Protein AF-A0A4Q3CJW5-F1 (afdb_monomer)

Solvent-accessible surface area (backbone atoms only — not comparable to full-atom values): 6017 Å² total; per-residue (Å²): 133,87,80,79,48,73,64,61,51,43,52,53,47,19,59,64,30,84,32,72,41,41,69,55,44,47,54,50,40,50,73,72,65,49,76,63,52,67,67,72,58,63,44,68,66,59,41,49,54,39,25,53,39,6,46,30,41,62,69,72,48,97,68,81,88,74,87,80,73,86,75,82,78,83,86,79,91,76,88,82,76,91,80,79,84,88,84,83,84,84,88,133

Foldseek 3Di:
DDDDALLNQLLVVLLQLPDQFSVVSLVVCVVVVHPCSCVVVVDPVSRVVSNVSSVCNNVPHPDDDDPPPPDDDDDDPDDDDDDDDDDDDDDD

Sequence (92 aa):
MTSKTVLERAFELARSGQFSRWNEVAKRLSREGYMGVTSHFSGVHLRRQINELCLAAQTGEPGGNIPLEEAEPHSANDTATDPGDCAQPRSG

pLDDT: mean 75.67, std 17.67, range [40.78, 93.62]

Structure (mmCIF, N/CA/C/O backbone):
data_AF-A0A4Q3CJW5-F1
#
_entry.id   AF-A0A4Q3CJW5-F1
#
loop_
_atom_site.group_PDB
_atom_site.id
_atom_site.type_symbol
_atom_site.label_atom_id
_atom_site.label_alt_id
_atom_site.label_comp_id
_atom_site.label_asym_id
_atom_site.label_entity_id
_atom_site.label_seq_id
_atom_site.pdbx_PDB_ins_code
_atom_site.Cartn_x
_atom_site.Cartn_y
_atom_site.Cartn_z
_atom_site.occupancy
_atom_site.B_iso_or_equiv
_atom_site.auth_seq_id
_atom_site.auth_comp_id
_atom_site.auth_asym_id
_atom_site.auth_atom_id
_atom_site.pdbx_PDB_model_num
ATOM 1 N N . MET A 1 1 ? -11.880 -10.771 -18.123 1.00 40.78 1 MET A N 1
ATOM 2 C CA . MET A 1 1 ? -11.581 -10.987 -16.690 1.00 40.78 1 MET A CA 1
ATOM 3 C C . MET A 1 1 ? -10.294 -10.239 -16.394 1.00 40.78 1 MET A C 1
ATOM 5 O O . MET A 1 1 ? -9.273 -10.606 -16.957 1.00 40.78 1 MET A O 1
ATOM 9 N N . THR A 1 2 ? -10.338 -9.136 -15.648 1.00 50.50 2 THR A N 1
ATOM 10 C CA . THR A 1 2 ? -9.140 -8.339 -15.348 1.00 50.50 2 THR A CA 1
ATOM 11 C C . THR A 1 2 ? -8.351 -9.019 -14.230 1.00 50.50 2 THR A C 1
ATOM 13 O O . THR A 1 2 ? -8.751 -9.020 -13.068 1.00 50.50 2 THR A O 1
ATOM 16 N N . SER A 1 3 ? -7.248 -9.673 -14.593 1.00 68.88 3 SER A N 1
ATOM 17 C CA . SER A 1 3 ? -6.289 -10.219 -13.633 1.00 68.88 3 SER A CA 1
ATOM 18 C C . SER A 1 3 ? -5.615 -9.060 -12.899 1.00 68.88 3 SER A C 1
ATOM 20 O O . SER A 1 3 ? -4.809 -8.353 -13.498 1.00 68.88 3 SER A O 1
ATOM 22 N N . LYS A 1 4 ? -5.958 -8.843 -11.623 1.00 75.75 4 LYS A N 1
ATOM 23 C CA . LYS A 1 4 ? -5.343 -7.789 -10.802 1.00 75.75 4 LYS A CA 1
ATOM 24 C C . LYS A 1 4 ? -3.851 -8.054 -10.615 1.00 75.75 4 LYS A C 1
ATOM 26 O O . LYS A 1 4 ? -3.446 -9.176 -10.304 1.00 75.75 4 LYS A O 1
ATOM 31 N N . THR A 1 5 ? -3.038 -7.019 -10.770 1.00 88.75 5 THR A N 1
ATOM 32 C CA . THR A 1 5 ? -1.598 -7.081 -10.519 1.00 88.75 5 THR A CA 1
ATOM 33 C C . THR A 1 5 ? -1.288 -7.072 -9.018 1.00 88.75 5 THR A C 1
ATOM 35 O O . THR A 1 5 ? -2.094 -6.655 -8.183 1.00 88.75 5 THR A O 1
ATOM 38 N N . VAL A 1 6 ? -0.070 -7.500 -8.664 1.00 90.44 6 VAL A N 1
ATOM 39 C CA . VAL A 1 6 ? 0.447 -7.470 -7.281 1.00 90.44 6 VAL A CA 1
ATOM 40 C C . VAL A 1 6 ? 0.361 -6.064 -6.679 1.00 90.44 6 VAL A C 1
ATOM 42 O O . VAL A 1 6 ? 0.048 -5.913 -5.500 1.00 90.44 6 VAL A O 1
ATOM 45 N N . LEU A 1 7 ? 0.639 -5.038 -7.489 1.00 89.25 7 LEU A N 1
ATOM 46 C CA . LEU A 1 7 ? 0.654 -3.643 -7.056 1.00 89.25 7 LEU A CA 1
ATOM 47 C C . LEU A 1 7 ? -0.756 -3.129 -6.785 1.00 89.25 7 LEU A C 1
ATOM 49 O O . LEU A 1 7 ? -1.004 -2.611 -5.702 1.00 89.25 7 LEU A O 1
ATOM 53 N N . GLU A 1 8 ? -1.693 -3.329 -7.713 1.00 90.12 8 GLU A N 1
ATOM 54 C CA . GLU A 1 8 ? -3.096 -2.942 -7.511 1.00 90.12 8 GLU A CA 1
ATOM 55 C C . GLU A 1 8 ? -3.656 -3.572 -6.236 1.00 90.12 8 GLU A C 1
ATOM 57 O O . GLU A 1 8 ? -4.243 -2.890 -5.394 1.00 90.12 8 GLU A O 1
ATOM 62 N N . ARG A 1 9 ? -3.379 -4.865 -6.032 1.00 92.44 9 ARG A N 1
ATOM 63 C CA . ARG A 1 9 ? -3.809 -5.556 -4.822 1.00 92.44 9 ARG A CA 1
ATOM 64 C C . ARG A 1 9 ? -3.128 -5.020 -3.561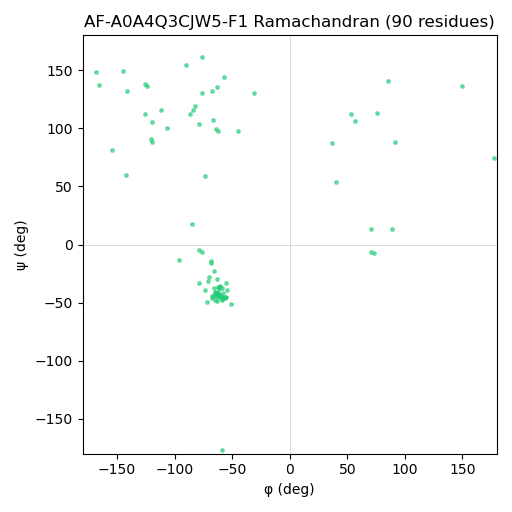 1.00 92.44 9 ARG A C 1
ATOM 66 O O . ARG A 1 9 ? -3.780 -4.912 -2.525 1.00 92.44 9 ARG A O 1
ATOM 73 N N . ALA A 1 10 ? -1.850 -4.648 -3.627 1.00 91.69 10 ALA A N 1
ATOM 74 C CA . ALA A 1 10 ? -1.155 -4.008 -2.511 1.00 91.69 10 ALA A CA 1
ATOM 75 C C . ALA A 1 10 ? -1.825 -2.690 -2.099 1.00 91.69 10 ALA A C 1
ATOM 77 O O . ALA A 1 10 ? -2.029 -2.453 -0.908 1.00 91.69 10 ALA A O 1
ATOM 78 N N . PHE A 1 11 ? -2.196 -1.859 -3.076 1.00 91.38 11 PHE A N 1
ATOM 79 C CA . PHE A 1 11 ? -2.878 -0.590 -2.837 1.00 91.38 11 PHE A CA 1
ATOM 80 C C . PHE A 1 11 ? -4.272 -0.785 -2.234 1.00 91.38 11 PHE A C 1
ATOM 82 O O . PHE A 1 11 ? -4.630 -0.072 -1.298 1.00 91.38 11 PHE A O 1
ATOM 89 N N . GLU A 1 12 ? -5.035 -1.777 -2.701 1.00 91.62 12 GLU A N 1
ATOM 90 C CA . GLU A 1 12 ? -6.323 -2.142 -2.093 1.00 91.62 12 GLU A CA 1
ATOM 91 C C . GLU A 1 12 ? -6.172 -2.533 -0.619 1.00 91.62 12 GLU A C 1
ATOM 93 O O . GLU A 1 12 ? -6.918 -2.057 0.238 1.00 91.62 12 GLU A O 1
ATOM 98 N N . LEU A 1 13 ? -5.188 -3.382 -0.310 1.00 91.44 13 LEU A N 1
ATOM 99 C CA . LEU A 1 13 ? -4.933 -3.822 1.060 1.00 91.44 13 LEU A CA 1
ATOM 100 C C . LEU A 1 13 ? -4.502 -2.649 1.948 1.00 91.44 13 LEU A C 1
ATOM 102 O O . LEU A 1 13 ? -4.996 -2.537 3.069 1.00 91.44 13 LEU A O 1
ATOM 106 N N . ALA A 1 14 ? -3.651 -1.752 1.447 1.00 91.75 14 ALA A N 1
ATOM 107 C CA . ALA A 1 14 ? -3.225 -0.561 2.180 1.00 91.75 14 ALA A CA 1
ATOM 108 C C . ALA A 1 14 ? -4.403 0.378 2.494 1.00 91.75 14 ALA A C 1
ATOM 110 O O . ALA A 1 14 ? -4.566 0.796 3.637 1.00 91.75 14 ALA A O 1
ATOM 111 N N . ARG A 1 15 ? -5.280 0.631 1.511 1.00 88.44 15 ARG A N 1
ATOM 112 C CA . ARG A 1 15 ? -6.489 1.459 1.679 1.00 88.44 15 ARG A CA 1
ATOM 113 C C . ARG A 1 15 ? -7.518 0.856 2.630 1.00 88.44 15 ARG A C 1
ATOM 115 O O . ARG A 1 15 ? -8.326 1.588 3.182 1.00 88.44 15 ARG A O 1
ATOM 122 N N . SER A 1 16 ? -7.498 -0.461 2.835 1.00 88.56 16 SER A N 1
ATOM 123 C CA . SER A 1 16 ? -8.435 -1.112 3.756 1.00 88.56 16 SER A CA 1
ATOM 124 C C . SER A 1 16 ? -8.200 -0.757 5.229 1.00 88.56 16 SER A C 1
ATOM 126 O O . SER A 1 16 ? -9.038 -1.085 6.062 1.00 88.56 16 SER A O 1
ATOM 128 N N . GLY A 1 17 ? -7.049 -0.163 5.574 1.00 86.88 17 GLY A N 1
ATOM 129 C CA . GLY A 1 17 ? -6.688 0.181 6.954 1.00 86.88 17 GLY A CA 1
ATOM 130 C C . GLY A 1 17 ? -6.378 -1.021 7.855 1.00 86.88 17 GLY A C 1
ATOM 131 O O . GLY A 1 17 ? -5.890 -0.839 8.966 1.00 86.88 17 GLY A O 1
ATOM 132 N N . GLN A 1 18 ? -6.575 -2.254 7.372 1.00 88.25 18 GLN A N 1
ATOM 133 C CA . GLN A 1 18 ? -6.340 -3.493 8.127 1.00 88.25 18 GLN A CA 1
ATOM 134 C C . GLN A 1 18 ? -4.859 -3.774 8.418 1.00 88.25 18 GLN A C 1
ATOM 136 O O . GLN A 1 18 ? -4.550 -4.618 9.255 1.00 88.25 18 GLN A O 1
ATOM 141 N N . PHE A 1 19 ? -3.945 -3.103 7.717 1.00 91.25 19 PHE A N 1
ATOM 142 C CA . PHE A 1 19 ? -2.502 -3.302 7.835 1.00 91.25 19 PHE A CA 1
ATOM 143 C C . PHE A 1 19 ? -1.833 -1.970 8.135 1.00 91.25 19 PHE A C 1
ATOM 145 O O . PHE A 1 19 ? -2.175 -0.975 7.504 1.00 91.25 19 PHE A O 1
ATOM 152 N N . SER A 1 20 ? -0.850 -1.954 9.039 1.00 86.94 20 SER A N 1
ATOM 153 C CA . SER A 1 20 ? -0.098 -0.729 9.368 1.00 86.94 20 SER A CA 1
ATOM 154 C C . SER A 1 20 ? 1.216 -0.601 8.593 1.00 86.94 20 SER A C 1
ATOM 156 O O . SER A 1 20 ? 1.862 0.444 8.653 1.00 86.94 20 SER A O 1
ATOM 158 N N . ARG A 1 21 ? 1.683 -1.674 7.932 1.00 91.44 21 ARG A N 1
ATOM 159 C CA . ARG A 1 21 ? 3.007 -1.718 7.288 1.00 91.44 21 ARG A CA 1
ATOM 160 C C . ARG A 1 21 ? 3.022 -2.536 5.998 1.00 91.44 21 ARG A C 1
ATOM 162 O O . ARG A 1 21 ? 2.386 -3.584 5.906 1.00 91.44 21 ARG A O 1
ATOM 169 N N . TRP A 1 22 ? 3.890 -2.148 5.061 1.00 92.25 22 TRP A N 1
ATOM 170 C CA . TRP A 1 22 ? 4.112 -2.842 3.785 1.00 92.25 22 TRP A CA 1
ATOM 171 C C . TRP A 1 22 ? 4.477 -4.324 3.943 1.00 92.25 22 TRP A C 1
ATOM 173 O O . TRP A 1 22 ? 4.096 -5.138 3.108 1.00 92.25 22 TRP A O 1
ATOM 183 N N . ASN A 1 23 ? 5.191 -4.697 5.013 1.00 92.62 23 ASN A N 1
ATOM 184 C CA . ASN A 1 23 ? 5.555 -6.092 5.280 1.00 92.62 23 ASN A CA 1
ATOM 185 C C . ASN A 1 23 ? 4.321 -6.980 5.492 1.00 92.62 23 ASN A C 1
ATOM 187 O O . ASN A 1 23 ? 4.308 -8.134 5.066 1.00 92.62 23 ASN A O 1
ATOM 191 N N . GLU A 1 24 ? 3.276 -6.456 6.136 1.00 92.31 24 GLU A N 1
ATOM 192 C CA . GLU A 1 24 ? 2.044 -7.213 6.353 1.00 92.31 24 GLU A CA 1
ATOM 193 C C . GLU A 1 24 ? 1.245 -7.357 5.062 1.00 92.31 24 GLU A C 1
ATOM 195 O O . GLU A 1 24 ? 0.759 -8.447 4.758 1.00 92.31 24 GLU A O 1
ATOM 200 N N . VAL A 1 25 ? 1.208 -6.291 4.260 1.00 93.12 25 VAL A N 1
ATOM 201 C CA . VAL A 1 25 ? 0.630 -6.311 2.913 1.00 93.12 25 VAL A CA 1
ATOM 202 C C . VAL A 1 25 ? 1.342 -7.351 2.044 1.00 93.12 25 VAL A C 1
ATOM 204 O O . VAL A 1 25 ? 0.692 -8.209 1.453 1.00 93.12 25 VAL A O 1
ATOM 207 N N . ALA A 1 26 ? 2.677 -7.360 2.034 1.00 92.12 26 ALA A N 1
ATOM 208 C CA . ALA A 1 26 ? 3.468 -8.346 1.302 1.00 92.12 26 ALA A CA 1
ATOM 209 C C . ALA A 1 26 ? 3.171 -9.781 1.770 1.00 92.12 26 ALA A C 1
ATOM 211 O O . ALA A 1 26 ? 2.922 -10.666 0.953 1.00 92.12 26 ALA A O 1
ATOM 212 N N . LYS A 1 27 ? 3.105 -10.008 3.087 1.00 92.62 27 LYS A N 1
ATOM 213 C CA . LYS A 1 27 ? 2.753 -11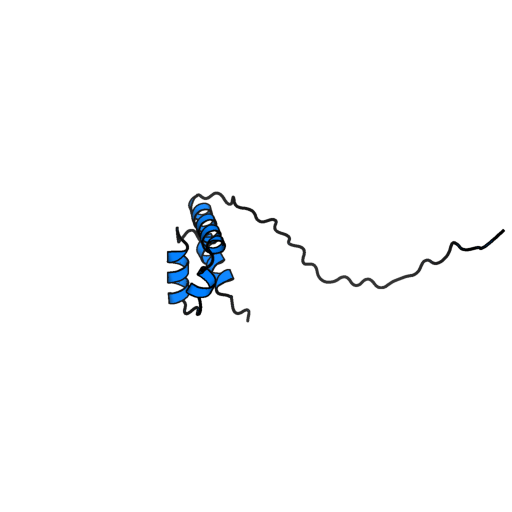.314 3.662 1.00 92.62 27 LYS A CA 1
ATOM 214 C C . LYS A 1 27 ? 1.343 -11.753 3.264 1.00 92.62 27 LYS A C 1
ATOM 216 O O . LYS A 1 27 ? 1.123 -12.936 3.000 1.00 92.62 27 LYS A O 1
ATOM 221 N N . ARG A 1 28 ? 0.386 -10.822 3.206 1.00 93.62 28 ARG A N 1
ATOM 222 C CA . ARG A 1 28 ? -0.981 -11.094 2.753 1.00 93.62 28 ARG A CA 1
ATOM 223 C C . ARG A 1 28 ? -1.014 -11.468 1.274 1.00 93.62 28 ARG A C 1
ATOM 225 O O . ARG A 1 28 ? -1.654 -12.461 0.948 1.00 93.62 28 ARG A O 1
ATOM 232 N N . LEU A 1 29 ? -0.282 -10.755 0.418 1.00 92.06 29 LEU A N 1
ATOM 233 C CA . LEU A 1 29 ? -0.173 -11.048 -1.016 1.00 92.06 29 LEU A CA 1
ATOM 234 C C . LEU A 1 29 ? 0.464 -12.416 -1.274 1.00 92.06 29 LEU A C 1
ATOM 236 O O . LEU A 1 29 ? -0.061 -13.199 -2.060 1.00 92.06 29 LEU A O 1
ATOM 240 N N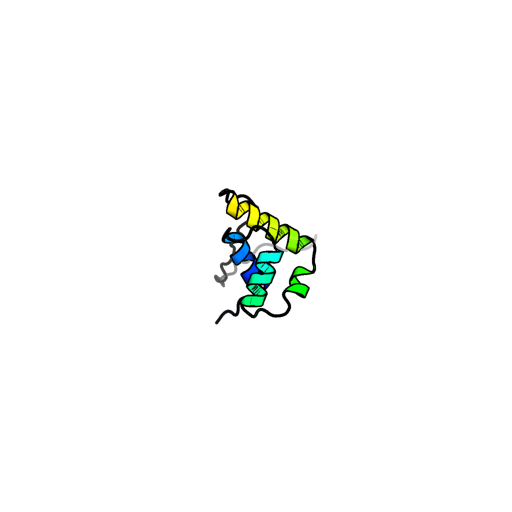 . SER A 1 30 ? 1.535 -12.761 -0.557 1.00 91.25 30 SER A N 1
ATOM 241 C CA . SER A 1 30 ? 2.132 -14.097 -0.662 1.00 91.25 30 SER A CA 1
ATOM 242 C C . SER A 1 30 ? 1.153 -15.199 -0.243 1.00 91.25 30 SER A C 1
ATOM 244 O O . SER A 1 30 ? 1.120 -16.253 -0.868 1.00 91.25 30 SER A O 1
ATOM 246 N N . ARG A 1 31 ? 0.311 -14.955 0.772 1.00 91.50 31 ARG A N 1
ATOM 247 C CA . ARG A 1 31 ? -0.765 -15.884 1.174 1.00 91.50 31 ARG A CA 1
ATOM 248 C C . ARG A 1 31 ? -1.907 -15.970 0.161 1.00 91.50 31 ARG A C 1
ATOM 250 O O . ARG A 1 31 ? -2.567 -16.998 0.103 1.00 91.50 31 ARG A O 1
ATOM 257 N N . GLU A 1 32 ? -2.156 -14.910 -0.606 1.00 89.31 32 GLU A N 1
ATOM 258 C CA . GLU A 1 32 ? -3.116 -14.918 -1.722 1.00 89.31 32 GLU A CA 1
ATOM 259 C C . GLU A 1 32 ? -2.563 -15.628 -2.969 1.00 89.31 32 GLU A C 1
ATOM 261 O O . GLU A 1 32 ? -3.311 -15.848 -3.914 1.00 89.31 32 GLU A O 1
ATOM 266 N N . GLY A 1 33 ? -1.284 -16.023 -2.971 1.00 89.75 33 GLY A N 1
ATOM 267 C CA . GLY A 1 33 ? -0.656 -16.730 -4.090 1.00 89.75 33 GLY A CA 1
ATOM 268 C C . GLY A 1 33 ? -0.046 -15.810 -5.147 1.00 89.75 33 GLY A C 1
ATOM 269 O O . GLY A 1 33 ? 0.305 -16.275 -6.230 1.00 89.75 33 GLY A O 1
ATOM 270 N N . TYR A 1 34 ? 0.113 -14.515 -4.853 1.00 90.12 34 TYR A N 1
ATOM 271 C CA . TYR A 1 34 ? 0.834 -13.613 -5.748 1.00 90.12 34 TYR A CA 1
ATOM 272 C C . TYR A 1 34 ? 2.321 -13.974 -5.791 1.00 90.12 34 TYR A C 1
ATOM 274 O O . TYR A 1 34 ? 2.981 -14.123 -4.760 1.00 90.12 34 TYR A O 1
ATOM 282 N N . MET A 1 35 ? 2.856 -14.064 -7.006 1.00 85.88 35 MET A N 1
ATOM 283 C CA . MET A 1 35 ? 4.272 -14.313 -7.260 1.00 85.88 35 MET A CA 1
ATOM 284 C C . MET A 1 35 ? 5.052 -13.000 -7.361 1.00 85.88 35 MET A C 1
ATOM 286 O O . MET A 1 35 ? 4.500 -11.954 -7.689 1.00 85.88 35 MET A O 1
ATOM 290 N N . GLY A 1 36 ? 6.355 -13.043 -7.071 1.00 84.38 36 GLY A N 1
ATOM 291 C CA . GLY A 1 36 ? 7.239 -11.886 -7.262 1.00 84.38 36 GLY A CA 1
ATOM 292 C C . GLY A 1 36 ? 7.021 -10.727 -6.284 1.00 84.38 36 GLY A C 1
ATOM 293 O O . GLY A 1 36 ? 7.570 -9.649 -6.501 1.00 84.38 36 GLY A O 1
ATOM 294 N N . VAL A 1 37 ? 6.268 -10.931 -5.194 1.00 87.88 37 VAL A N 1
ATOM 295 C CA . VAL A 1 37 ? 5.973 -9.889 -4.191 1.00 87.88 37 VAL A CA 1
ATOM 296 C C . VAL A 1 37 ? 7.259 -9.208 -3.716 1.00 87.88 37 VAL A C 1
ATOM 298 O O . VAL A 1 37 ? 7.387 -7.995 -3.803 1.00 87.88 37 VAL A O 1
ATOM 301 N N . THR A 1 38 ? 8.272 -9.961 -3.301 1.00 84.56 38 THR A N 1
ATOM 302 C CA . THR A 1 38 ? 9.553 -9.397 -2.846 1.00 84.56 38 THR A CA 1
ATOM 303 C C . THR A 1 38 ? 10.281 -8.571 -3.908 1.00 84.56 38 THR A C 1
ATOM 305 O O . THR A 1 38 ? 10.874 -7.553 -3.555 1.00 84.56 38 THR A O 1
ATOM 308 N N . SER A 1 39 ? 10.206 -8.948 -5.190 1.00 87.38 39 SER A N 1
ATOM 309 C CA . SER A 1 39 ? 10.786 -8.158 -6.288 1.00 87.38 39 SER A CA 1
ATOM 310 C C . SER A 1 39 ? 10.050 -6.838 -6.485 1.00 87.38 39 SER A C 1
ATOM 312 O O . SER A 1 39 ? 10.696 -5.796 -6.589 1.00 87.38 39 SER A O 1
ATOM 314 N N . HIS A 1 40 ? 8.714 -6.851 -6.468 1.00 84.50 40 HIS A N 1
ATOM 315 C CA . HIS A 1 40 ? 7.914 -5.626 -6.562 1.00 84.50 40 HIS A CA 1
ATOM 316 C C . HIS A 1 40 ? 8.164 -4.699 -5.368 1.00 84.50 40 HIS A C 1
ATOM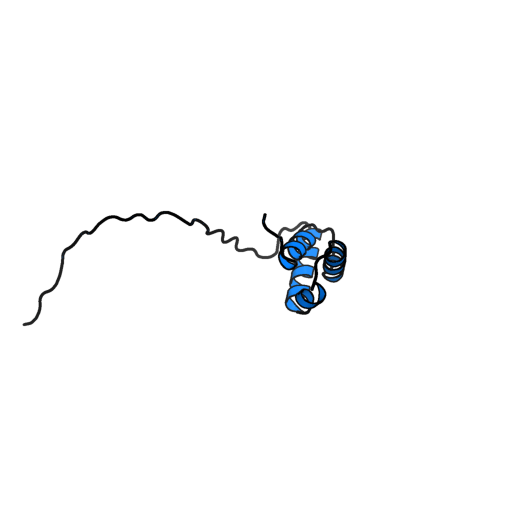 318 O O . HIS A 1 40 ? 8.361 -3.500 -5.538 1.00 84.50 40 HIS A O 1
ATOM 324 N N . PHE A 1 41 ? 8.263 -5.262 -4.162 1.00 86.69 41 PHE A N 1
ATOM 325 C CA . PHE A 1 41 ? 8.554 -4.537 -2.926 1.00 86.69 41 PHE A CA 1
ATOM 326 C C . PHE A 1 41 ? 10.055 -4.324 -2.681 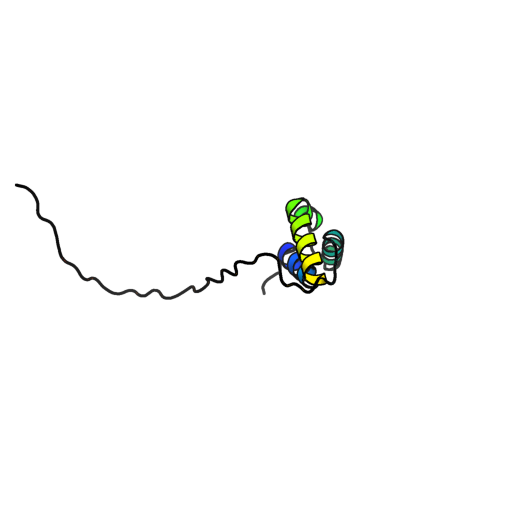1.00 86.69 41 PHE A C 1
ATOM 328 O O . PHE A 1 41 ? 10.446 -4.044 -1.551 1.00 86.69 41 PHE A O 1
ATOM 335 N N . SER A 1 42 ? 10.930 -4.449 -3.678 1.00 85.62 42 SER A N 1
ATOM 336 C CA . SER A 1 42 ? 12.368 -4.188 -3.497 1.00 85.62 42 SER A CA 1
ATOM 337 C C . SER A 1 42 ? 12.674 -2.692 -3.316 1.00 85.62 42 SER A C 1
ATOM 339 O O . SER A 1 42 ? 13.576 -2.334 -2.557 1.00 85.62 42 SER A O 1
ATOM 341 N N . GLY A 1 43 ? 11.880 -1.813 -3.934 1.00 87.75 43 GLY A N 1
ATOM 342 C CA . GLY A 1 43 ? 12.073 -0.364 -3.894 1.00 87.75 43 GLY A CA 1
ATOM 343 C C . GLY A 1 43 ? 11.649 0.291 -2.575 1.00 87.75 43 GLY A C 1
ATOM 344 O O . GLY A 1 43 ? 10.518 0.130 -2.114 1.00 87.75 43 GLY A O 1
ATOM 345 N N . VAL A 1 44 ? 12.533 1.114 -1.998 1.00 88.62 44 VAL A N 1
ATOM 346 C CA . VAL A 1 44 ? 12.255 1.921 -0.790 1.00 88.62 44 VAL A CA 1
ATOM 347 C C . VAL A 1 44 ? 11.072 2.872 -0.988 1.00 88.62 44 VAL A C 1
ATOM 349 O O . VAL A 1 44 ? 10.274 3.044 -0.070 1.00 88.62 44 VAL A O 1
ATOM 352 N N . HIS A 1 45 ? 10.925 3.450 -2.184 1.00 88.31 45 HIS A N 1
ATOM 353 C CA . HIS A 1 45 ? 9.836 4.378 -2.489 1.00 88.31 45 HIS A CA 1
ATOM 354 C C . HIS A 1 45 ? 8.459 3.707 -2.386 1.00 88.31 45 HIS A C 1
ATOM 356 O O . HIS A 1 45 ? 7.595 4.195 -1.662 1.00 88.31 45 HIS A O 1
ATOM 362 N N . LEU A 1 46 ? 8.287 2.534 -3.010 1.00 89.06 46 LEU A N 1
ATOM 363 C CA . LEU A 1 46 ? 7.024 1.791 -2.959 1.00 89.06 46 LEU A CA 1
ATOM 364 C C . LEU A 1 46 ? 6.670 1.375 -1.526 1.00 89.06 46 LEU A C 1
ATOM 366 O O . LEU A 1 46 ? 5.526 1.510 -1.097 1.00 89.06 46 LEU A O 1
ATOM 370 N N . ARG A 1 47 ? 7.660 0.910 -0.753 1.00 92.25 47 ARG A N 1
ATOM 371 C CA . ARG A 1 47 ? 7.466 0.579 0.669 1.00 92.25 47 ARG A CA 1
ATOM 372 C C . ARG A 1 47 ? 6.970 1.782 1.467 1.00 92.25 47 ARG A C 1
ATOM 374 O O . ARG A 1 47 ? 6.099 1.620 2.320 1.00 92.25 47 ARG A O 1
ATOM 381 N N . ARG A 1 48 ? 7.528 2.969 1.201 1.00 91.56 48 ARG A N 1
ATOM 382 C CA . ARG A 1 48 ? 7.124 4.215 1.858 1.00 91.56 48 ARG A CA 1
ATOM 383 C C . ARG A 1 48 ? 5.685 4.579 1.500 1.00 91.56 48 ARG A C 1
ATOM 385 O O . ARG A 1 48 ? 4.893 4.780 2.408 1.00 91.56 48 ARG A O 1
ATOM 392 N N . GLN A 1 49 ? 5.335 4.537 0.217 1.00 91.44 49 GLN A N 1
ATOM 393 C CA . GLN A 1 49 ? 3.988 4.852 -0.265 1.00 91.44 49 GLN A CA 1
ATOM 394 C C . GLN A 1 49 ? 2.917 3.921 0.326 1.00 91.44 49 GLN A C 1
ATOM 396 O O . GLN A 1 49 ? 1.870 4.378 0.773 1.00 91.44 49 GLN A O 1
ATOM 401 N N . ILE A 1 50 ? 3.184 2.612 0.393 1.00 92.94 50 ILE A N 1
ATOM 402 C CA . ILE A 1 50 ? 2.257 1.656 1.020 1.00 92.94 50 ILE A CA 1
ATOM 403 C C . ILE A 1 50 ? 2.104 1.931 2.520 1.00 92.94 50 ILE A C 1
ATOM 405 O O . ILE A 1 50 ? 0.988 1.897 3.027 1.00 92.94 50 ILE A O 1
ATOM 409 N N . ASN A 1 51 ? 3.196 2.231 3.231 1.00 92.75 51 ASN A N 1
ATOM 410 C CA . ASN A 1 51 ? 3.121 2.605 4.646 1.00 92.75 51 ASN A CA 1
ATOM 411 C C . ASN A 1 51 ? 2.309 3.890 4.863 1.00 92.75 51 ASN A C 1
ATOM 413 O O . ASN A 1 51 ? 1.492 3.933 5.775 1.00 92.75 51 ASN A O 1
ATOM 417 N N . GLU A 1 52 ? 2.530 4.920 4.045 1.00 91.00 52 GLU A N 1
ATOM 418 C CA . GLU A 1 52 ? 1.791 6.186 4.117 1.00 91.00 52 GLU A CA 1
ATOM 419 C C . GLU A 1 52 ? 0.286 5.944 3.928 1.00 91.00 52 GLU A C 1
ATOM 421 O O . GLU A 1 52 ? -0.514 6.409 4.736 1.00 91.00 52 GLU A O 1
ATOM 426 N N . LEU A 1 53 ? -0.098 5.124 2.944 1.00 90.44 53 LEU A N 1
ATOM 427 C CA . LEU A 1 53 ? -1.497 4.753 2.706 1.00 90.44 53 LEU A CA 1
ATOM 428 C C . LEU A 1 53 ? -2.113 3.941 3.851 1.00 90.44 53 LEU A C 1
ATOM 430 O O . LEU A 1 53 ? -3.244 4.209 4.248 1.00 90.44 53 LEU A O 1
ATOM 434 N N . CYS A 1 54 ? -1.374 2.969 4.391 1.00 91.81 54 CYS A N 1
ATOM 435 C CA . CYS A 1 54 ? -1.786 2.196 5.563 1.00 91.81 54 CYS A CA 1
ATOM 436 C C . CYS A 1 54 ? -2.095 3.106 6.760 1.00 91.81 54 CYS A C 1
ATOM 438 O O . CYS A 1 54 ? -3.112 2.935 7.429 1.00 91.81 54 CYS A O 1
ATOM 440 N N . LEU A 1 55 ? -1.211 4.072 7.024 1.00 89.75 55 LEU A N 1
ATOM 441 C CA . LEU A 1 55 ? -1.363 5.015 8.128 1.00 89.75 55 LEU A CA 1
ATOM 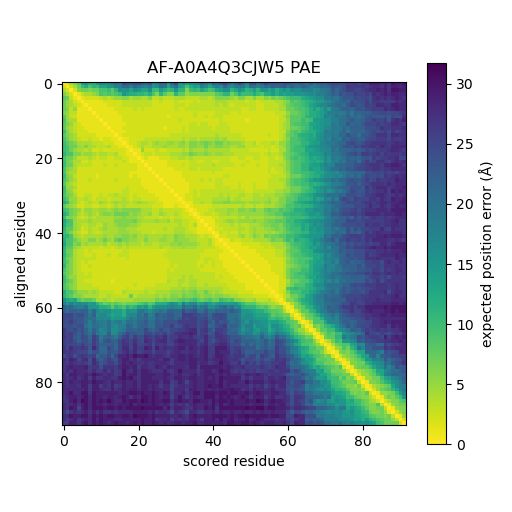442 C C . LEU A 1 55 ? -2.544 5.958 7.893 1.00 89.75 55 LEU A C 1
ATOM 444 O O . LEU A 1 55 ? -3.374 6.100 8.787 1.00 89.75 55 LEU A O 1
ATOM 448 N N . ALA A 1 56 ? -2.665 6.523 6.688 1.00 87.38 56 ALA A N 1
ATOM 449 C CA . ALA A 1 56 ? -3.775 7.400 6.322 1.00 87.38 56 ALA A CA 1
ATOM 450 C C . ALA A 1 56 ? -5.136 6.708 6.517 1.00 87.38 56 ALA A C 1
ATOM 452 O O . ALA A 1 56 ? -6.036 7.259 7.151 1.00 87.38 56 ALA A O 1
ATOM 453 N N . ALA A 1 57 ? -5.255 5.454 6.065 1.00 88.12 57 ALA A N 1
ATOM 454 C CA . ALA A 1 57 ? -6.472 4.660 6.216 1.00 88.12 57 ALA A CA 1
ATOM 455 C C . ALA A 1 57 ? -6.834 4.370 7.688 1.00 88.12 57 ALA A C 1
ATOM 457 O O . ALA A 1 57 ? -8.012 4.241 8.011 1.00 88.12 57 ALA A O 1
ATOM 458 N N . GLN A 1 58 ? -5.847 4.285 8.588 1.00 85.12 58 GLN A N 1
ATOM 459 C CA . GLN A 1 58 ? -6.076 4.083 10.027 1.00 85.12 58 GLN A CA 1
ATOM 460 C C . GLN A 1 58 ? -6.479 5.366 10.749 1.00 85.12 58 GLN A C 1
ATOM 462 O O . GLN A 1 58 ? -7.248 5.317 11.705 1.00 85.12 58 GLN A O 1
ATOM 467 N N . THR A 1 59 ? -5.970 6.512 10.300 1.00 81.12 59 THR A N 1
ATOM 468 C CA . THR A 1 59 ? -6.255 7.812 10.917 1.00 81.12 59 THR A CA 1
ATOM 469 C C . THR A 1 59 ? -7.616 8.393 10.537 1.00 81.12 59 THR A C 1
ATOM 471 O O . THR A 1 59 ? -7.991 9.424 11.079 1.00 81.12 59 THR A O 1
ATOM 474 N N . GLY A 1 60 ? -8.368 7.756 9.633 1.00 67.38 60 GLY A N 1
ATOM 475 C CA . GLY A 1 60 ? -9.711 8.198 9.235 1.00 67.38 60 GLY A CA 1
ATOM 476 C C . GLY A 1 60 ? -9.741 9.449 8.352 1.00 67.38 60 GLY A C 1
ATOM 477 O O . GLY A 1 60 ? -10.791 9.775 7.811 1.00 67.38 60 GLY A O 1
ATOM 478 N N . GLU A 1 61 ? -8.598 10.101 8.147 1.00 58.09 61 GLU A N 1
ATOM 479 C CA . GLU A 1 61 ? -8.437 11.194 7.198 1.00 58.09 61 GLU A CA 1
ATOM 480 C C . GLU A 1 61 ? -8.169 10.615 5.798 1.00 58.09 61 GLU A C 1
ATOM 482 O O . GLU A 1 61 ? -7.116 10.002 5.579 1.00 58.09 61 GLU A O 1
ATOM 487 N N . PRO A 1 62 ? -9.060 10.815 4.808 1.00 55.50 62 PRO A N 1
ATOM 488 C CA . PRO A 1 62 ? -8.773 10.529 3.405 1.00 55.50 62 PRO A CA 1
ATOM 489 C C . PRO A 1 62 ? -7.810 11.596 2.845 1.00 55.50 62 PRO A C 1
ATOM 491 O O . PRO A 1 62 ? -8.133 12.333 1.921 1.00 55.50 62 PRO A O 1
ATOM 494 N N . GLY A 1 63 ? -6.628 11.736 3.449 1.00 59.88 63 GLY A N 1
ATOM 495 C CA . GLY A 1 63 ? -5.673 12.807 3.179 1.00 59.88 63 GLY A CA 1
ATOM 496 C C . GLY A 1 63 ? -4.335 12.266 2.695 1.00 59.88 63 GLY A C 1
ATOM 497 O O . GLY A 1 63 ? -3.445 11.997 3.495 1.00 59.88 63 GLY A O 1
ATOM 498 N N . GLY A 1 64 ? -4.179 12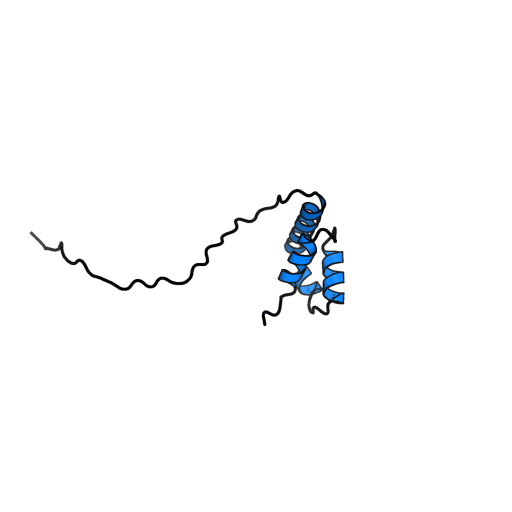.132 1.377 1.00 53.47 64 GLY A N 1
ATOM 499 C CA . GLY A 1 64 ? -2.909 11.755 0.754 1.00 53.47 64 GLY A CA 1
ATOM 500 C C . GLY A 1 64 ? -3.016 11.608 -0.762 1.00 53.47 64 GLY A C 1
ATOM 501 O O . GLY A 1 64 ? -3.090 10.492 -1.259 1.00 53.47 64 GLY A O 1
ATOM 502 N N . ASN A 1 65 ? -3.102 12.755 -1.448 1.00 57.81 65 ASN A N 1
ATOM 503 C CA . ASN A 1 65 ? -2.898 13.017 -2.883 1.00 57.81 65 ASN A CA 1
ATOM 504 C C . ASN A 1 65 ? -3.356 11.970 -3.926 1.00 57.81 65 ASN A C 1
ATOM 506 O O . ASN A 1 65 ? -2.560 11.236 -4.506 1.00 57.81 65 ASN A O 1
ATOM 510 N N . ILE A 1 66 ? -4.620 12.071 -4.336 1.00 53.16 66 ILE A N 1
ATOM 511 C CA . ILE A 1 66 ? -4.995 11.814 -5.731 1.00 53.16 66 ILE A CA 1
ATOM 512 C C . ILE A 1 66 ? -5.425 13.144 -6.362 1.00 53.16 66 ILE A C 1
ATOM 514 O O . ILE A 1 66 ? -6.441 13.702 -5.956 1.00 53.16 66 ILE A O 1
ATOM 518 N N . PRO A 1 67 ? -4.720 13.674 -7.373 1.00 43.53 67 PRO A N 1
ATOM 519 C CA . PRO A 1 67 ? -5.424 14.158 -8.542 1.00 43.53 67 PRO A CA 1
ATOM 520 C C . PRO A 1 67 ? -6.085 12.917 -9.149 1.00 43.53 67 PRO A C 1
ATOM 522 O O . PRO A 1 67 ? -5.429 12.068 -9.752 1.00 43.53 67 PRO A O 1
ATOM 525 N N . LEU A 1 68 ? -7.375 12.750 -8.862 1.00 50.56 68 LEU A N 1
ATOM 526 C CA . LEU A 1 68 ? -8.261 12.005 -9.741 1.00 50.56 68 LEU A CA 1
ATOM 527 C C . LEU A 1 68 ? -8.281 12.778 -11.056 1.00 50.56 68 LEU A C 1
ATOM 529 O O . LEU A 1 68 ? -8.961 13.787 -11.180 1.00 50.56 68 LEU A O 1
ATOM 533 N N . GLU A 1 69 ? -7.476 12.333 -12.001 1.00 46.41 69 GLU A N 1
ATOM 534 C CA . GLU A 1 69 ? -7.696 12.592 -13.415 1.00 46.41 69 GLU A CA 1
ATOM 535 C C . GLU A 1 69 ? -7.832 11.168 -13.977 1.00 46.41 69 GLU A C 1
ATOM 537 O O . GLU A 1 69 ? -6.842 10.477 -14.175 1.00 46.41 69 GLU A O 1
ATOM 542 N N . GLU A 1 70 ? -9.002 10.523 -14.031 1.00 59.84 70 GLU A 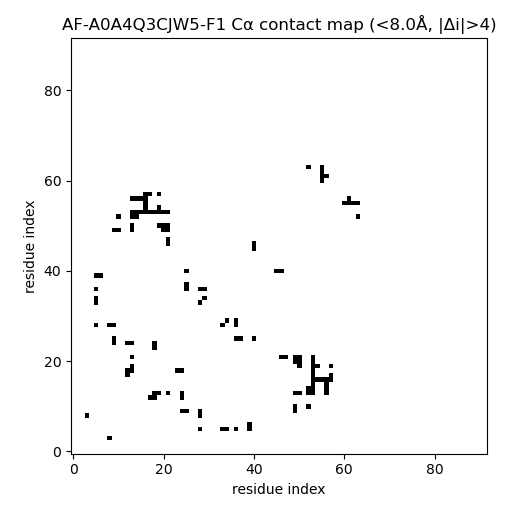N 1
ATOM 543 C CA . GLU A 1 70 ? -10.346 11.016 -14.367 1.00 59.84 70 GLU A CA 1
ATOM 544 C C . GLU A 1 70 ? -10.329 12.005 -15.531 1.00 59.84 70 GLU A C 1
ATOM 546 O O . GLU A 1 70 ? -10.863 13.103 -15.467 1.00 59.84 70 GLU A O 1
ATOM 551 N N . ALA A 1 71 ? -9.722 11.566 -16.630 1.00 46.56 71 ALA A N 1
ATOM 552 C CA . ALA A 1 71 ? -10.123 11.996 -17.959 1.00 46.56 71 ALA A CA 1
ATOM 553 C C . ALA A 1 71 ? -10.023 10.819 -18.942 1.00 46.56 71 ALA A C 1
ATOM 555 O O . ALA A 1 71 ? -9.302 10.870 -19.933 1.00 46.56 71 ALA A O 1
ATOM 556 N N . GLU A 1 72 ? -10.775 9.748 -18.677 1.00 50.06 72 GLU A N 1
ATOM 557 C CA . GLU A 1 72 ? -11.426 9.068 -19.798 1.00 50.06 72 GLU A CA 1
ATOM 558 C C . GLU A 1 72 ? -12.752 9.808 -20.014 1.00 50.06 72 GLU A C 1
ATOM 560 O O . GLU A 1 72 ? -13.614 9.817 -19.135 1.00 50.06 72 GLU A O 1
ATOM 565 N N . PRO A 1 73 ? -12.884 10.508 -21.147 1.00 50.84 73 PRO A N 1
ATOM 566 C CA . PRO A 1 73 ? -13.719 9.912 -22.172 1.00 50.84 73 PRO A CA 1
ATOM 567 C C . PRO A 1 73 ? -12.969 9.805 -23.498 1.00 50.84 73 PRO A C 1
ATOM 569 O O . PRO A 1 73 ? -12.715 10.782 -24.203 1.00 50.84 73 PRO A O 1
ATOM 572 N N . HIS A 1 74 ? -12.697 8.562 -23.882 1.00 50.44 74 HIS A N 1
ATOM 573 C CA . HIS A 1 74 ? -12.681 8.210 -25.290 1.00 50.44 74 HIS A CA 1
ATOM 574 C C . HIS A 1 74 ? -14.044 8.555 -25.913 1.00 50.44 74 HIS A C 1
ATOM 576 O O . HIS A 1 74 ? -15.087 8.290 -25.319 1.00 50.44 74 HIS A O 1
ATOM 582 N N . SER A 1 75 ? -14.003 9.008 -27.168 1.00 47.66 75 SER A N 1
ATOM 583 C CA . SER A 1 75 ? -15.111 8.996 -28.134 1.00 47.66 75 SER A CA 1
ATOM 584 C C . SER A 1 75 ? -16.013 10.239 -28.183 1.00 47.66 75 SER A C 1
ATOM 586 O O . SER A 1 75 ? -17.091 10.291 -27.606 1.00 47.66 75 SER A O 1
ATOM 588 N N . ALA A 1 76 ? -15.594 11.202 -29.007 1.00 56.47 76 ALA A N 1
ATOM 589 C CA . ALA A 1 76 ? -16.454 11.793 -30.033 1.00 56.47 76 ALA A CA 1
ATOM 590 C C . ALA A 1 76 ? -15.572 12.342 -31.164 1.00 56.47 76 ALA A C 1
ATOM 592 O O . ALA A 1 76 ? -15.216 13.511 -31.240 1.00 56.47 76 ALA A O 1
ATOM 593 N N . ASN A 1 77 ? -15.167 11.429 -32.032 1.00 63.19 77 ASN A N 1
ATOM 594 C CA . ASN A 1 77 ? -14.973 11.677 -33.451 1.00 63.19 77 ASN A CA 1
ATOM 595 C C . ASN A 1 77 ? -16.160 12.482 -34.017 1.00 63.19 77 ASN A C 1
ATOM 597 O O . ASN A 1 77 ? -17.175 11.886 -34.368 1.00 63.19 77 ASN A O 1
ATOM 601 N N . ASP A 1 78 ? -16.007 13.803 -34.136 1.00 49.59 78 ASP A N 1
ATOM 602 C CA . ASP A 1 78 ? -16.839 14.633 -35.007 1.00 49.59 78 ASP A CA 1
ATOM 603 C C . ASP A 1 78 ? -16.006 15.044 -36.224 1.00 49.59 78 ASP A C 1
ATOM 605 O O . ASP A 1 78 ? -15.085 15.860 -36.182 1.00 49.59 78 ASP A O 1
ATOM 609 N N . THR A 1 79 ? -16.267 14.316 -37.300 1.00 57.09 79 THR A N 1
ATOM 610 C CA . THR A 1 79 ? -15.910 14.673 -38.664 1.00 57.09 79 THR A CA 1
ATOM 611 C C . THR A 1 79 ? -16.981 15.622 -39.172 1.00 57.09 79 THR A C 1
ATOM 613 O O . THR A 1 79 ? -18.120 15.180 -39.270 1.00 57.09 79 THR A O 1
ATOM 616 N N . ALA A 1 80 ? -16.597 16.848 -39.533 1.00 55.91 80 ALA A N 1
ATOM 617 C CA . ALA A 1 80 ? -17.273 17.802 -40.433 1.00 55.91 80 ALA A CA 1
ATOM 618 C C . ALA A 1 80 ? -16.909 19.218 -39.949 1.00 55.91 80 ALA A C 1
ATOM 620 O O . ALA A 1 80 ? -16.945 19.481 -38.760 1.00 55.91 80 ALA A O 1
ATOM 621 N N . THR A 1 81 ? -16.561 20.227 -40.733 1.00 57.47 81 THR A N 1
ATOM 622 C CA . THR A 1 81 ? -16.489 20.452 -42.172 1.00 57.47 81 THR A CA 1
ATOM 623 C C . THR A 1 81 ? -15.720 21.770 -42.329 1.00 57.47 81 THR A C 1
ATOM 625 O O . THR A 1 81 ? -15.795 22.640 -41.463 1.00 57.47 81 THR A O 1
ATOM 628 N N . ASP A 1 82 ? -14.971 21.878 -43.422 1.00 55.62 82 ASP A N 1
ATOM 629 C CA . ASP A 1 82 ? -14.409 23.098 -44.012 1.00 55.62 82 ASP A CA 1
ATOM 630 C C . ASP A 1 82 ? -15.267 24.364 -43.793 1.00 55.62 82 ASP A C 1
ATOM 632 O O . ASP A 1 82 ? 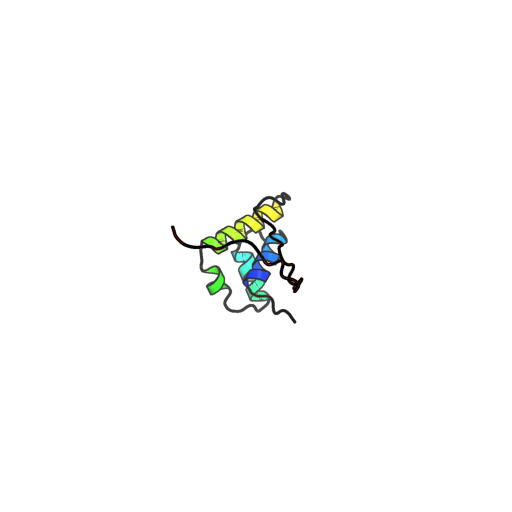-16.458 24.378 -44.111 1.00 55.62 82 ASP A O 1
ATOM 636 N N . PRO A 1 83 ? -14.648 25.456 -43.323 1.00 58.19 83 PRO A N 1
ATOM 637 C CA . PRO A 1 83 ? -14.920 26.730 -43.956 1.00 58.19 83 PRO A CA 1
ATOM 638 C C . PRO A 1 83 ? -13.609 27.274 -44.503 1.00 58.19 83 PRO A C 1
ATOM 640 O O . PRO A 1 83 ? -12.723 27.713 -43.766 1.00 58.19 83 PRO A O 1
ATOM 643 N N . GLY A 1 84 ? -13.488 27.182 -45.818 1.00 55.78 84 GLY A N 1
ATOM 644 C CA . GLY A 1 84 ? -12.399 27.781 -46.544 1.00 55.78 84 GLY A CA 1
ATOM 645 C C . GLY A 1 84 ? -12.271 29.294 -46.377 1.00 55.78 84 GLY A C 1
ATOM 646 O O . GLY A 1 84 ? -13.053 29.988 -45.728 1.00 55.78 84 GLY A O 1
ATOM 647 N N . ASP A 1 85 ? -11.283 29.753 -47.131 1.00 54.12 85 ASP A N 1
ATOM 648 C CA . ASP A 1 85 ? -11.096 31.114 -47.608 1.00 54.12 85 ASP A CA 1
ATOM 649 C C . ASP A 1 85 ? -10.389 32.128 -46.689 1.00 54.12 85 ASP A C 1
ATOM 651 O O . ASP A 1 85 ? -10.592 32.205 -45.482 1.00 54.12 85 ASP A O 1
ATOM 655 N N . CYS A 1 86 ? -9.570 32.943 -47.366 1.00 51.81 86 CYS A N 1
ATOM 656 C CA . CYS A 1 86 ? -8.741 34.063 -46.911 1.00 51.81 86 CYS A CA 1
ATOM 657 C C . CYS A 1 86 ? -7.438 33.691 -46.159 1.00 51.81 86 CYS A C 1
ATOM 659 O O . CYS A 1 86 ? -7.454 33.235 -45.028 1.00 51.81 86 CYS A O 1
ATOM 661 N N . ALA A 1 87 ? -6.222 33.934 -46.663 1.00 55.34 87 ALA A N 1
ATOM 662 C CA . ALA A 1 87 ? -5.798 34.744 -47.798 1.00 55.34 87 ALA A CA 1
ATOM 663 C C . ALA A 1 87 ? -4.334 34.430 -48.195 1.00 55.34 87 ALA A C 1
ATOM 665 O O . ALA A 1 87 ? -3.441 34.366 -47.352 1.00 55.34 87 ALA A O 1
ATOM 666 N N . GLN A 1 88 ? -4.074 34.333 -49.500 1.00 58.88 88 GLN A N 1
ATOM 667 C CA . GLN A 1 88 ? -2.830 34.794 -50.132 1.00 58.88 88 GLN A CA 1
ATOM 668 C C . GLN A 1 88 ? -3.246 35.774 -51.237 1.00 58.88 88 GLN A C 1
ATOM 670 O O . GLN A 1 88 ? -4.208 35.485 -51.949 1.00 58.88 88 GLN A O 1
ATOM 675 N N . PRO A 1 89 ? -2.572 36.926 -51.384 1.00 56.12 89 PRO A N 1
ATOM 676 C CA . PRO A 1 89 ? -1.510 37.031 -52.400 1.00 56.12 89 PRO A CA 1
ATOM 677 C C . PRO A 1 89 ? -0.299 37.860 -51.906 1.00 56.12 89 PRO A C 1
ATOM 679 O O . PRO A 1 89 ? -0.450 38.836 -51.184 1.00 56.12 89 PRO A O 1
ATOM 682 N N . ARG A 1 90 ? 0.946 37.395 -52.070 1.00 53.38 90 ARG A N 1
ATOM 683 C CA . ARG A 1 90 ? 1.853 37.571 -53.231 1.00 53.38 90 ARG A CA 1
ATOM 684 C C . ARG A 1 90 ? 2.141 39.033 -53.617 1.00 53.38 90 ARG A C 1
ATOM 686 O O . ARG A 1 90 ? 1.324 39.671 -54.260 1.00 53.38 90 ARG A O 1
ATOM 693 N N . SER A 1 91 ? 3.371 39.435 -53.287 1.00 51.41 91 SER A N 1
ATOM 694 C CA . SER A 1 91 ? 4.324 40.218 -54.091 1.00 51.41 91 SER A CA 1
ATOM 695 C C . SER A 1 91 ? 3.876 41.555 -54.693 1.00 51.41 91 SER A C 1
ATOM 697 O O . SER A 1 91 ? 3.151 41.595 -55.683 1.00 51.41 91 SER A O 1
ATOM 699 N N . GLY A 1 92 ? 4.477 42.626 -54.170 1.00 54.25 92 GLY A N 1
ATOM 700 C CA . GLY A 1 92 ? 4.804 43.859 -54.884 1.00 54.25 92 GLY A CA 1
ATOM 701 C C . GLY A 1 92 ? 6.237 44.235 -54.544 1.00 54.25 92 GLY A C 1
ATOM 702 O O . GLY A 1 92 ? 6.541 44.211 -53.331 1.00 54.25 92 GLY A O 1
#

Secondary structure (DSSP, 8-state):
-----HHHHHHHHHHTSS-SSHHHHHHHHHHTT-SSHHHHTT-HHHHHHHHHHHHHHHHS---S----------------------------

Radius of gyration: 24.27 Å; Cα contacts (8 Å, |Δi|>4): 68; chains: 1; bounding box: 30×61×66 Å

Mean predicted aligned error: 13.89 Å